Protein AF-A0A945RF03-F1 (afdb_monomer_lite)

Structure (mmCIF, N/CA/C/O backbone):
data_AF-A0A945RF03-F1
#
_entry.id   AF-A0A945RF03-F1
#
loop_
_atom_site.group_PDB
_atom_site.id
_atom_site.type_symbol
_atom_site.label_atom_id
_atom_site.label_alt_id
_atom_site.label_comp_id
_atom_site.label_asym_id
_atom_site.label_entity_id
_atom_site.label_seq_id
_atom_site.pdbx_PDB_ins_code
_atom_site.Cartn_x
_atom_site.Cartn_y
_atom_site.Cartn_z
_atom_site.occupancy
_atom_site.B_iso_or_equiv
_atom_site.auth_seq_id
_atom_site.auth_comp_id
_atom_site.auth_asym_id
_atom_site.auth_atom_id
_atom_site.pdbx_PDB_model_num
ATOM 1 N N . MET A 1 1 ? 14.770 10.382 -26.040 1.00 50.97 1 MET A N 1
ATOM 2 C CA . MET A 1 1 ? 14.881 8.975 -25.592 1.00 50.97 1 MET A CA 1
ATOM 3 C C . MET A 1 1 ? 13.773 8.173 -26.246 1.00 50.97 1 MET A C 1
ATOM 5 O O . MET A 1 1 ? 12.608 8.452 -25.989 1.00 50.97 1 MET A O 1
ATOM 9 N N . PHE A 1 2 ? 14.123 7.235 -27.124 1.00 59.56 2 PHE A N 1
ATOM 10 C CA . PHE A 1 2 ? 13.149 6.322 -27.719 1.00 59.56 2 P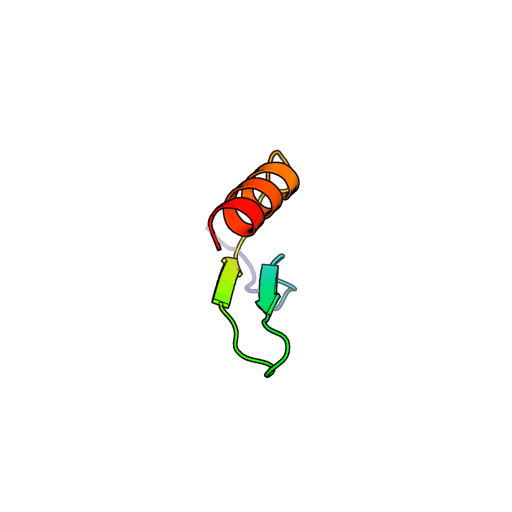HE A CA 1
ATOM 11 C C . PHE A 1 2 ? 12.820 5.227 -26.702 1.00 59.56 2 PHE A C 1
ATOM 13 O O . PHE A 1 2 ? 13.684 4.439 -26.334 1.00 59.56 2 PHE A O 1
ATOM 20 N N . GLY A 1 3 ? 11.579 5.208 -26.223 1.00 68.44 3 GLY A N 1
ATOM 21 C CA . GLY A 1 3 ? 11.063 4.182 -25.327 1.00 68.44 3 GLY A CA 1
ATOM 22 C C . GLY A 1 3 ? 9.675 3.791 -25.799 1.00 68.44 3 GLY A C 1
ATOM 23 O O . GLY A 1 3 ? 8.770 4.625 -25.821 1.00 68.44 3 GLY A O 1
ATOM 24 N N . LYS A 1 4 ? 9.508 2.539 -26.228 1.00 73.44 4 LYS A N 1
ATOM 25 C CA . LYS A 1 4 ? 8.182 1.995 -26.529 1.00 73.44 4 LYS A CA 1
ATOM 26 C C . LYS A 1 4 ? 7.334 2.102 -25.253 1.00 73.44 4 LYS A C 1
ATOM 28 O O . LYS A 1 4 ? 7.759 1.653 -24.191 1.00 73.44 4 LYS A O 1
ATOM 33 N N . LYS A 1 5 ? 6.170 2.752 -25.343 1.00 74.31 5 LYS A N 1
ATOM 34 C CA . LYS A 1 5 ? 5.184 2.772 -24.256 1.00 74.31 5 LYS A CA 1
ATOM 35 C C . LYS A 1 5 ? 4.595 1.371 -24.159 1.00 74.31 5 LYS A C 1
ATOM 37 O O . LYS A 1 5 ? 3.981 0.906 -25.115 1.00 74.31 5 LYS A O 1
ATOM 42 N N . TYR A 1 6 ? 4.797 0.715 -23.025 1.00 73.94 6 TYR A N 1
ATOM 43 C CA . TYR A 1 6 ? 4.191 -0.578 -22.737 1.00 73.94 6 TYR A CA 1
ATOM 44 C C . TYR A 1 6 ? 3.159 -0.408 -21.634 1.00 73.94 6 TYR A C 1
ATOM 46 O O . TYR A 1 6 ? 3.404 0.282 -20.644 1.00 73.94 6 TYR A O 1
ATOM 54 N N . MET A 1 7 ? 2.008 -1.047 -21.815 1.00 84.19 7 MET A N 1
ATOM 55 C CA . MET A 1 7 ? 1.060 -1.251 -20.729 1.00 84.19 7 MET A CA 1
ATOM 56 C C . MET A 1 7 ? 1.662 -2.300 -19.799 1.00 84.19 7 MET A C 1
ATOM 58 O O . MET A 1 7 ? 2.039 -3.384 -20.241 1.00 84.19 7 MET A O 1
ATOM 62 N N . GLY A 1 8 ? 1.794 -1.959 -18.524 1.00 89.25 8 GLY A N 1
ATOM 63 C CA . GLY A 1 8 ? 2.371 -2.829 -17.512 1.00 89.25 8 GLY A CA 1
ATOM 64 C C . GLY A 1 8 ? 1.657 -2.651 -16.183 1.00 89.25 8 GLY A C 1
ATOM 65 O O . GLY A 1 8 ? 0.884 -1.712 -15.995 1.00 89.25 8 GLY A O 1
ATOM 66 N N . ILE A 1 9 ? 1.921 -3.566 -15.259 1.00 91.62 9 ILE A N 1
ATOM 67 C CA . ILE A 1 9 ? 1.388 -3.477 -13.903 1.00 91.62 9 ILE A CA 1
ATOM 68 C C . ILE A 1 9 ? 2.226 -2.469 -13.110 1.00 91.62 9 ILE A C 1
ATOM 70 O O . ILE A 1 9 ? 3.442 -2.614 -12.987 1.00 91.62 9 ILE A O 1
ATOM 74 N N . GLU A 1 10 ? 1.565 -1.464 -12.537 1.00 93.31 10 GLU A N 1
ATOM 75 C CA . GLU A 1 10 ? 2.163 -0.568 -11.547 1.00 93.31 10 GLU A CA 1
ATOM 76 C C . GLU A 1 10 ? 2.019 -1.182 -10.150 1.00 93.31 10 GLU A C 1
ATOM 78 O O . GLU A 1 10 ? 0.904 -1.352 -9.649 1.00 93.31 10 GLU A O 1
ATOM 83 N N . ARG A 1 11 ? 3.145 -1.498 -9.494 1.00 95.81 11 ARG A N 1
ATOM 84 C CA . ARG A 1 11 ? 3.127 -2.009 -8.117 1.00 95.81 11 ARG A CA 1
ATOM 85 C C . ARG A 1 11 ? 2.465 -0.981 -7.204 1.00 95.81 11 ARG A C 1
ATOM 87 O O . ARG A 1 11 ? 2.970 0.132 -7.044 1.00 95.81 11 ARG A O 1
ATOM 94 N N . SER A 1 12 ? 1.355 -1.395 -6.6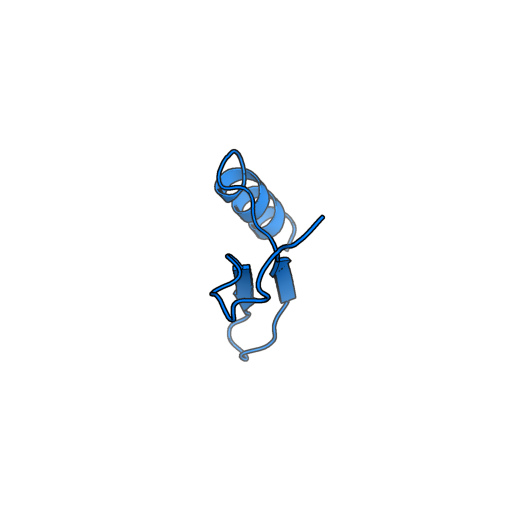11 1.00 97.25 12 SER A N 1
ATOM 95 C CA . SER A 1 12 ? 0.507 -0.551 -5.781 1.00 97.25 12 SER A CA 1
ATOM 96 C C . SER A 1 12 ? 0.042 -1.323 -4.549 1.00 97.25 12 SER A C 1
ATOM 98 O O . SER A 1 12 ? -0.018 -2.554 -4.563 1.00 97.25 12 SER A O 1
ATOM 100 N N . THR A 1 13 ? -0.282 -0.607 -3.482 1.00 97.88 13 THR A N 1
ATOM 101 C CA . THR A 1 13 ? -0.891 -1.158 -2.268 1.00 97.88 13 THR A CA 1
ATOM 102 C C . THR A 1 13 ? -2.036 -0.255 -1.850 1.00 97.88 13 THR A C 1
ATOM 104 O O . THR A 1 13 ? -1.963 0.957 -2.028 1.00 97.88 13 THR A O 1
ATOM 107 N N . PHE A 1 14 ? -3.100 -0.845 -1.320 1.00 97.56 14 PHE A N 1
ATOM 108 C CA . PHE A 1 14 ? -4.285 -0.123 -0.882 1.00 97.56 14 PHE A CA 1
ATOM 109 C C . PHE A 1 14 ? -4.659 -0.612 0.504 1.00 97.56 14 PHE A C 1
ATOM 111 O O . PHE A 1 14 ? -4.642 -1.817 0.760 1.00 97.56 14 PHE A O 1
ATOM 118 N N . LEU A 1 15 ? -4.998 0.329 1.373 1.00 97.19 15 LEU A N 1
ATOM 119 C CA . LEU A 1 15 ? -5.597 0.045 2.659 1.00 97.19 15 LEU A CA 1
ATOM 120 C C . LEU A 1 15 ? -7.101 0.278 2.552 1.00 97.19 15 LEU A C 1
ATOM 122 O O . LEU A 1 15 ? -7.534 1.361 2.155 1.00 97.19 15 LEU A O 1
ATOM 126 N N . ILE A 1 16 ? -7.880 -0.744 2.890 1.00 97.38 16 ILE A N 1
ATOM 127 C CA . ILE A 1 16 ? -9.332 -0.769 2.714 1.00 97.38 16 ILE A CA 1
ATOM 128 C C . ILE A 1 16 ? -9.970 -1.116 4.060 1.00 97.38 16 ILE A C 1
ATOM 130 O O . ILE A 1 16 ? -9.529 -2.056 4.721 1.00 97.38 16 ILE A O 1
ATOM 134 N N . ASP A 1 17 ? -10.976 -0.345 4.466 1.00 95.62 17 ASP A N 1
ATOM 135 C CA . ASP A 1 17 ? -11.728 -0.578 5.701 1.00 95.62 17 ASP A CA 1
ATOM 136 C C . ASP A 1 17 ? -12.771 -1.712 5.550 1.00 95.62 17 ASP A C 1
ATOM 138 O O . ASP A 1 17 ? -13.042 -2.171 4.435 1.00 95.62 17 ASP A O 1
ATOM 142 N N . PRO A 1 18 ? -13.406 -2.170 6.648 1.00 97.56 18 PRO A N 1
ATOM 143 C CA . PRO A 1 18 ? -14.436 -3.213 6.583 1.00 97.56 18 PRO A CA 1
ATOM 144 C C . PRO A 1 18 ? -15.682 -2.853 5.757 1.00 97.56 18 PRO A C 1
ATOM 146 O O . PRO A 1 18 ? -16.416 -3.749 5.351 1.00 97.56 18 PRO A O 1
ATOM 149 N N . ASN A 1 19 ? -15.926 -1.566 5.492 1.00 97.56 19 ASN A N 1
ATOM 150 C CA . ASN A 1 19 ? -17.030 -1.089 4.656 1.00 97.56 19 ASN A CA 1
ATOM 151 C C . ASN A 1 19 ? -16.640 -1.002 3.169 1.00 97.56 19 ASN A C 1
ATOM 153 O O . ASN A 1 19 ? -17.450 -0.586 2.340 1.00 97.56 19 ASN A O 1
ATOM 157 N N . GLY A 1 20 ? -15.404 -1.373 2.817 1.00 97.19 20 GLY A N 1
ATOM 158 C CA . GLY A 1 20 ? -14.881 -1.309 1.456 1.00 97.19 20 GLY A CA 1
ATOM 159 C C . GLY A 1 20 ? -14.358 0.071 1.046 1.00 97.19 20 GLY A C 1
ATOM 160 O O . GLY A 1 20 ? -14.063 0.283 -0.132 1.00 97.19 20 GLY A O 1
ATOM 161 N N . LYS A 1 21 ? -14.218 1.022 1.977 1.00 97.56 21 LYS A N 1
ATOM 162 C CA . LYS A 1 21 ? -13.656 2.344 1.688 1.00 97.56 21 LYS A CA 1
ATOM 163 C C . LYS A 1 21 ? -12.132 2.270 1.643 1.00 97.56 21 LYS A C 1
ATOM 165 O O . LYS A 1 21 ? -11.497 1.762 2.563 1.00 97.56 21 LYS A O 1
ATOM 170 N N . ILE A 1 22 ? -11.532 2.843 0.600 1.00 97.12 22 ILE A N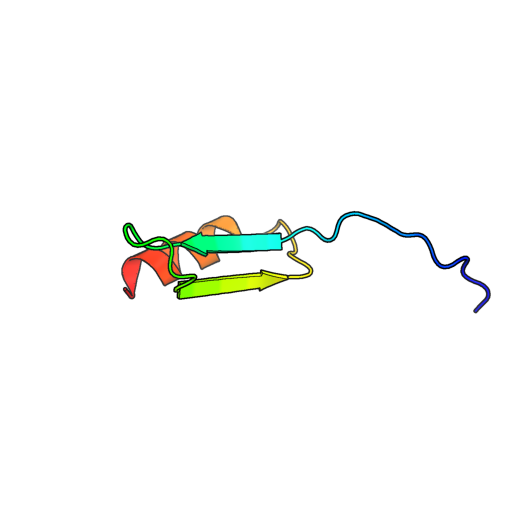 1
ATOM 171 C CA . ILE A 1 22 ? -10.079 3.038 0.535 1.00 97.12 22 ILE A CA 1
ATOM 172 C C . ILE A 1 22 ? -9.702 4.146 1.523 1.00 97.12 22 ILE A C 1
ATOM 174 O O . ILE A 1 22 ? -10.094 5.299 1.342 1.00 97.12 22 ILE A O 1
ATOM 178 N N . LEU A 1 23 ? -8.951 3.786 2.559 1.00 95.94 23 LEU A N 1
ATOM 179 C CA . LEU A 1 23 ? -8.428 4.724 3.551 1.00 95.94 23 LEU A CA 1
ATOM 180 C C . LEU A 1 23 ? -7.112 5.352 3.088 1.00 95.94 23 LEU A C 1
ATOM 182 O O . LEU A 1 23 ? -6.888 6.533 3.324 1.00 95.94 23 LEU A O 1
ATOM 186 N N . GLN A 1 24 ? -6.268 4.572 2.406 1.00 96.69 24 GLN A N 1
ATOM 187 C CA . GLN A 1 24 ? -4.957 5.016 1.935 1.00 96.69 24 GLN A CA 1
ATOM 188 C C . GLN A 1 24 ? -4.541 4.258 0.668 1.00 96.69 24 GLN A C 1
ATOM 190 O O . GLN A 1 24 ? -4.934 3.104 0.455 1.00 96.69 24 GLN A O 1
ATOM 195 N N . SER A 1 25 ? -3.737 4.895 -0.188 1.00 97.12 25 SER A N 1
ATOM 196 C CA . SER A 1 25 ? -3.224 4.268 -1.412 1.00 97.12 25 SER A CA 1
ATOM 197 C C . SER A 1 25 ? -1.772 4.628 -1.696 1.00 97.12 25 SER A C 1
ATOM 199 O O . SER A 1 25 ? -1.415 5.803 -1.723 1.00 97.12 25 SER A O 1
ATOM 201 N N . TRP A 1 26 ? -0.975 3.616 -2.029 1.00 97.56 26 TRP A N 1
ATOM 202 C CA . TRP A 1 26 ? 0.412 3.754 -2.457 1.00 97.56 26 TRP A CA 1
ATOM 203 C C . TRP A 1 26 ? 0.559 3.272 -3.894 1.00 97.56 26 TRP A C 1
ATOM 205 O O . TRP A 1 26 ? 0.163 2.155 -4.232 1.00 97.56 26 TRP A O 1
ATOM 215 N N . ARG A 1 27 ? 1.162 4.104 -4.742 1.00 96.56 27 ARG A N 1
ATOM 216 C CA . ARG A 1 27 ? 1.427 3.828 -6.162 1.00 96.56 27 ARG A CA 1
ATOM 217 C C . ARG A 1 27 ? 2.913 3.960 -6.450 1.00 96.56 27 ARG A C 1
ATOM 219 O O . ARG A 1 27 ? 3.620 4.658 -5.729 1.00 96.56 27 ARG A O 1
ATOM 226 N N . LYS A 1 28 ? 3.391 3.305 -7.512 1.00 94.50 28 LYS A N 1
ATOM 227 C CA . LYS A 1 28 ? 4.827 3.256 -7.868 1.00 94.50 28 LYS A CA 1
ATOM 228 C C . LYS A 1 28 ? 5.704 2.822 -6.686 1.00 94.50 28 LYS A C 1
ATOM 230 O O . LYS A 1 28 ? 6.780 3.371 -6.454 1.00 94.50 28 LYS A O 1
ATOM 235 N N . VAL A 1 29 ? 5.223 1.831 -5.940 1.00 96.81 29 VAL A N 1
ATOM 236 C CA . VAL A 1 29 ? 5.833 1.374 -4.691 1.00 96.81 29 VAL A CA 1
ATOM 237 C C . VAL A 1 29 ? 7.256 0.870 -4.927 1.00 96.81 29 VAL A C 1
ATOM 239 O O . VAL A 1 29 ? 7.492 -0.011 -5.761 1.00 96.81 29 VAL A O 1
ATOM 242 N N . LYS A 1 30 ? 8.198 1.374 -4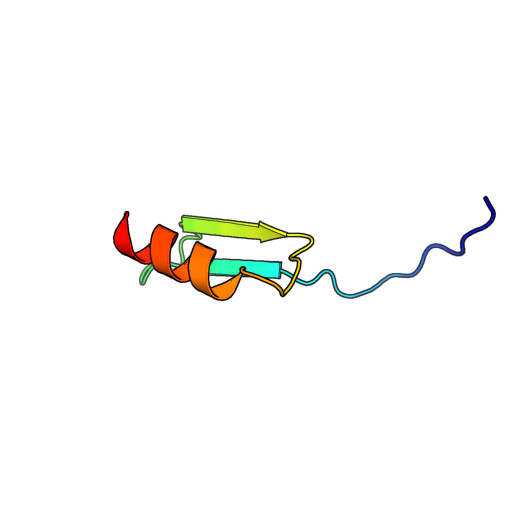.126 1.00 95.00 30 LYS A N 1
ATOM 243 C CA . LYS A 1 30 ? 9.513 0.751 -3.938 1.00 95.00 30 LYS A CA 1
ATOM 244 C C . LYS A 1 30 ? 9.404 -0.277 -2.822 1.00 95.00 30 LYS A C 1
ATOM 246 O O . LYS A 1 30 ? 8.846 0.016 -1.782 1.00 95.00 30 LYS A O 1
ATOM 251 N N . VAL A 1 31 ? 9.943 -1.477 -3.028 1.00 95.00 31 VAL A N 1
ATOM 252 C CA . VAL A 1 31 ? 9.773 -2.585 -2.068 1.00 95.00 31 VAL A CA 1
ATOM 253 C C . VAL A 1 31 ? 10.480 -2.316 -0.737 1.00 95.00 31 VAL A C 1
ATOM 255 O O . VAL A 1 31 ? 9.960 -2.666 0.319 1.00 95.00 31 VAL A O 1
ATOM 258 N N . LEU A 1 32 ? 11.665 -1.704 -0.777 1.00 97.50 32 LEU A N 1
ATOM 259 C CA . LEU A 1 32 ? 12.468 -1.471 0.419 1.00 97.50 32 LEU A CA 1
ATOM 260 C C . LEU A 1 32 ? 11.748 -0.508 1.374 1.00 97.50 32 LEU A C 1
ATOM 262 O O . LEU A 1 32 ? 11.504 0.639 1.016 1.00 97.50 32 LEU A O 1
ATOM 266 N N . GLY A 1 33 ? 11.438 -0.979 2.582 1.00 96.81 33 GLY A N 1
ATOM 267 C CA . GLY A 1 33 ? 10.799 -0.180 3.634 1.00 96.81 33 GLY A CA 1
ATOM 268 C C . GLY A 1 33 ? 9.271 -0.101 3.562 1.00 96.81 33 GLY A C 1
ATOM 269 O O . GLY A 1 33 ? 8.654 0.257 4.560 1.00 96.81 33 GLY A O 1
ATOM 270 N N . HIS A 1 34 ? 8.651 -0.519 2.455 1.00 97.69 34 HIS A N 1
ATOM 271 C CA . HIS A 1 34 ? 7.205 -0.372 2.232 1.00 97.69 34 HIS A CA 1
ATOM 272 C C . HIS A 1 34 ? 6.343 -1.055 3.296 1.00 97.69 34 HIS A C 1
ATOM 274 O O . HIS A 1 34 ? 5.369 -0.497 3.783 1.00 97.69 34 HIS A O 1
ATOM 280 N N . THR A 1 35 ? 6.718 -2.260 3.725 1.00 97.12 35 THR A N 1
ATOM 281 C CA . THR A 1 35 ? 5.994 -2.972 4.789 1.00 97.12 35 THR A CA 1
ATOM 282 C C . THR A 1 35 ? 6.054 -2.253 6.132 1.00 97.12 35 THR A C 1
ATOM 284 O O . THR A 1 35 ? 5.105 -2.343 6.905 1.00 97.12 35 THR A O 1
ATOM 287 N N . LYS A 1 36 ? 7.147 -1.538 6.414 1.00 97.50 36 LYS A N 1
ATOM 288 C CA . LYS A 1 36 ? 7.273 -0.743 7.637 1.00 97.50 36 LYS A CA 1
ATOM 289 C C . LYS A 1 36 ? 6.378 0.495 7.570 1.00 97.50 36 LYS A C 1
ATOM 291 O O . LYS A 1 36 ? 5.667 0.745 8.533 1.00 97.50 36 LYS A O 1
ATOM 296 N N . GLU A 1 37 ? 6.364 1.190 6.432 1.00 96.50 37 GLU A N 1
ATOM 297 C CA . GLU A 1 37 ? 5.464 2.324 6.174 1.00 96.50 37 GLU A CA 1
ATOM 298 C C . GLU A 1 37 ? 3.993 1.920 6.349 1.00 96.50 37 GLU A C 1
ATOM 300 O O . GLU A 1 37 ? 3.257 2.578 7.075 1.00 96.50 37 GLU A O 1
ATOM 305 N N . ILE A 1 38 ? 3.582 0.779 5.778 1.00 96.94 38 ILE A N 1
ATOM 306 C CA . ILE A 1 38 ? 2.218 0.255 5.957 1.00 96.94 38 ILE A CA 1
ATOM 307 C C . ILE A 1 38 ? 1.913 -0.005 7.436 1.00 96.94 38 ILE A C 1
ATOM 309 O O . ILE A 1 38 ? 0.834 0.332 7.910 1.00 96.94 38 ILE A O 1
ATOM 313 N N . LEU A 1 39 ? 2.835 -0.635 8.169 1.00 97.38 39 LEU A N 1
ATOM 314 C CA . LEU A 1 39 ? 2.623 -0.947 9.582 1.00 97.38 39 LEU A CA 1
ATOM 315 C C . LEU A 1 39 ? 2.514 0.318 10.443 1.00 97.38 39 LEU A C 1
ATOM 317 O O . LEU A 1 39 ? 1.743 0.335 11.398 1.00 97.38 39 LEU A O 1
ATOM 321 N N . GLU A 1 40 ? 3.297 1.350 10.136 1.00 96.69 40 GLU A N 1
ATOM 322 C CA . GLU A 1 40 ? 3.218 2.648 10.808 1.00 96.69 40 GLU A CA 1
ATOM 323 C C . GLU A 1 40 ? 1.887 3.339 10.513 1.00 96.69 40 GLU A C 1
ATOM 325 O O . GLU A 1 40 ? 1.225 3.772 11.452 1.00 96.69 40 GLU A O 1
ATOM 330 N N . GLU A 1 41 ? 1.441 3.348 9.255 1.00 95.50 41 GLU A N 1
ATOM 331 C CA . GLU A 1 41 ? 0.129 3.888 8.886 1.00 95.50 41 GLU A CA 1
ATOM 332 C C . GLU A 1 41 ? -0.998 3.156 9.624 1.00 95.50 41 GLU A C 1
ATOM 334 O O . GLU A 1 41 ? -1.857 3.792 10.224 1.00 95.50 41 GLU A O 1
ATOM 339 N N . LEU A 1 42 ? -0.953 1.819 9.672 1.00 95.50 42 LEU A N 1
ATOM 340 C CA . LEU A 1 42 ? -1.942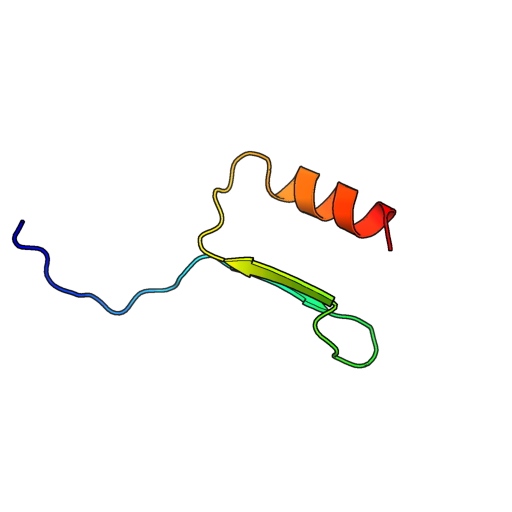 1.001 10.381 1.00 95.50 42 LEU A CA 1
ATOM 341 C C . LEU A 1 42 ? -2.029 1.300 11.882 1.00 95.50 42 LEU A C 1
ATOM 343 O O . LEU A 1 42 ? -3.075 1.077 12.481 1.00 95.50 42 LEU A O 1
ATOM 347 N N . ARG A 1 43 ? -0.938 1.763 12.500 1.00 95.81 43 ARG A N 1
ATOM 348 C CA . ARG A 1 43 ? -0.908 2.138 13.922 1.00 9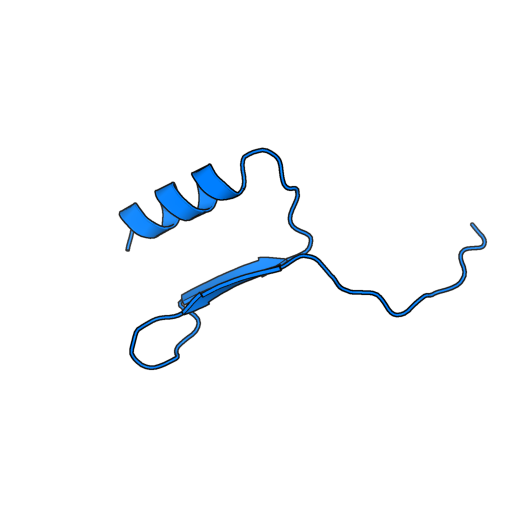5.81 43 ARG A CA 1
ATOM 349 C C . ARG A 1 43 ? -1.467 3.535 14.187 1.00 95.81 43 ARG A C 1
ATOM 351 O O . ARG A 1 43 ? -1.775 3.825 15.338 1.00 95.81 43 ARG A O 1
ATOM 358 N N . ASN A 1 44 ? -1.544 4.383 13.163 1.00 90.62 44 ASN A N 1
ATOM 359 C CA . ASN A 1 44 ? -2.007 5.768 13.263 1.00 90.62 44 ASN A CA 1
ATOM 360 C C . ASN A 1 44 ? -3.498 5.939 12.921 1.00 90.62 44 ASN A C 1
ATOM 362 O O . ASN A 1 44 ? -3.995 7.065 12.944 1.00 90.62 44 ASN A O 1
ATOM 366 N N . LEU A 1 45 ? -4.187 4.848 12.579 1.00 84.38 45 LEU A N 1
ATOM 367 C CA . LEU A 1 45 ? -5.632 4.796 12.335 1.00 84.38 45 LEU A CA 1
ATOM 368 C C . LEU A 1 45 ? -6.402 4.558 13.631 1.00 84.38 45 LEU A C 1
ATOM 370 O O . LEU A 1 45 ? -7.510 5.127 13.737 1.00 84.38 45 LEU A O 1
#

pLDDT: mean 91.69, std 10.71, range [50.97, 97.88]

Radius of gyration: 14.33 Å; chains: 1; bounding box: 32×12×42 Å

Sequence (45 aa):
MFGKKYMGIERSTFLIDPNGKILQSWRKVKVLGHTKEILEELRNL

Secondary structure (DSSP, 8-state):
--------PPP-EEEE-TTS-EEEEE-S--STTHHHHHHHHHH--

Foldseek 3Di:
DDDPDDDDDWDKDFDADPVRDTPDIDTNDDPPCVVVVVVVVVVVD